Protein AF-A0A553UWV3-F1 (afdb_monomer_lite)

Sequence (79 aa):
MTESSPPETQLQILLDCPPYWIAHAMQEQGSRFFQHLGAALAAADLANRRLIYQTWPAECWDFYLRGLTLQRAEEGEEA

Secondary structure (DSSP, 8-state):
---PPPHHHHHHHHHHS-HHHHHHHHHHTS-HHHHHHHHHHHH--HHHHHHHHHHSHHHHHHHHHHHHHHHHHHHT---

Foldseek 3Di:
DDPDDDLVVLLVVQLPDDLLLLLVLQCPPPDPVSVVVSVCCNVDDSVVVSVSCVVCVPSSSVSVVNSVVVVCVVVVVDD

pLDDT: mean 90.55, std 13.55, range [35.53, 98.25]

Radius of gyration: 12.56 Å; chains: 1; bounding box: 32×32×29 Å

Structure (mmCIF, N/CA/C/O backbone):
data_AF-A0A553UWV3-F1
#
_entry.id   AF-A0A553UWV3-F1
#
loop_
_atom_site.group_PDB
_atom_site.id
_atom_site.type_symbol
_atom_site.label_atom_id
_atom_site.label_alt_id
_atom_site.label_comp_id
_atom_site.label_asym_id
_atom_site.label_entity_id
_atom_site.label_seq_id
_atom_site.pdbx_PDB_ins_code
_atom_site.Cartn_x
_atom_site.Cartn_y
_atom_site.Cartn_z
_atom_site.occupancy
_atom_site.B_iso_or_equiv
_atom_site.auth_seq_id
_atom_site.auth_comp_id
_atom_site.aut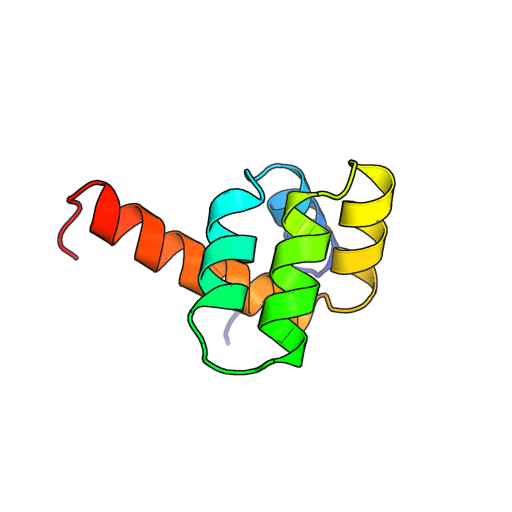h_asym_id
_atom_site.auth_atom_id
_atom_site.pdbx_PDB_model_num
ATOM 1 N N . MET A 1 1 ? 0.231 -19.904 19.606 1.00 35.53 1 MET A N 1
ATOM 2 C CA . MET A 1 1 ? 1.438 -19.837 18.760 1.00 35.53 1 MET A CA 1
ATOM 3 C C . MET A 1 1 ? 0.966 -19.405 17.387 1.00 35.53 1 MET A C 1
ATOM 5 O O . MET A 1 1 ? 0.459 -20.232 16.650 1.00 35.53 1 MET A O 1
ATOM 9 N N . THR A 1 2 ? 0.949 -18.103 17.116 1.00 44.44 2 THR A N 1
ATOM 10 C CA . THR A 1 2 ? 0.556 -17.568 15.806 1.00 44.44 2 THR A CA 1
ATOM 11 C C . THR A 1 2 ? 1.774 -17.636 14.899 1.00 44.44 2 THR A C 1
ATOM 13 O O . THR A 1 2 ? 2.744 -16.917 15.129 1.00 44.44 2 THR A O 1
ATOM 16 N N . GLU A 1 3 ? 1.754 -18.542 13.925 1.00 48.09 3 GLU A N 1
ATOM 17 C CA . GLU A 1 3 ? 2.757 -18.607 12.865 1.00 48.09 3 GLU A CA 1
ATOM 18 C C . GLU A 1 3 ? 2.616 -17.358 11.987 1.00 48.09 3 GLU A C 1
ATOM 20 O O . GLU A 1 3 ? 1.840 -17.319 11.034 1.00 48.09 3 GLU A O 1
ATOM 25 N N . SE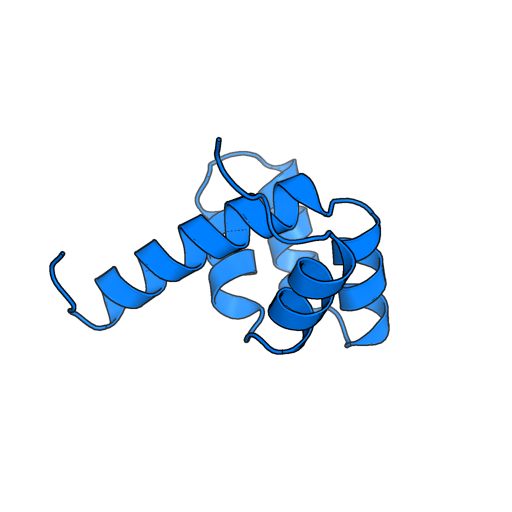R A 1 4 ? 3.337 -16.293 12.339 1.00 59.03 4 SER A N 1
ATOM 26 C CA . SER A 1 4 ? 3.582 -15.192 11.414 1.00 59.03 4 SER A CA 1
ATOM 27 C C . SER A 1 4 ? 4.322 -15.772 10.209 1.00 59.03 4 SER A C 1
ATOM 29 O O . SER A 1 4 ? 5.415 -16.314 10.368 1.00 59.03 4 SER A O 1
ATOM 31 N N . SER A 1 5 ? 3.721 -15.708 9.017 1.00 62.91 5 SER A N 1
ATOM 32 C CA . SER A 1 5 ? 4.397 -16.116 7.778 1.00 62.91 5 SER A CA 1
ATOM 33 C C . SER A 1 5 ? 5.753 -15.411 7.652 1.00 62.91 5 SER A C 1
ATOM 35 O O . SER A 1 5 ? 5.867 -14.250 8.061 1.00 62.91 5 SER A O 1
ATOM 37 N N . PRO A 1 6 ? 6.786 -16.076 7.105 1.00 74.88 6 PRO A N 1
ATOM 38 C CA . PRO A 1 6 ? 8.112 -15.484 7.033 1.00 74.88 6 PRO A CA 1
ATOM 39 C C . PRO A 1 6 ? 8.090 -14.211 6.162 1.00 74.88 6 PRO A C 1
ATOM 41 O O . PRO A 1 6 ? 7.340 -14.157 5.181 1.00 74.88 6 PRO A O 1
ATOM 44 N N . PRO A 1 7 ? 8.910 -13.189 6.477 1.00 76.00 7 PRO A N 1
ATOM 45 C CA . PRO A 1 7 ? 8.879 -11.886 5.800 1.00 76.00 7 PRO A CA 1
ATOM 46 C C . PRO A 1 7 ? 9.007 -11.950 4.270 1.00 76.00 7 PRO A C 1
ATOM 48 O O . PRO A 1 7 ? 8.391 -11.161 3.559 1.00 76.00 7 PRO A O 1
ATOM 51 N N . GLU A 1 8 ? 9.764 -12.917 3.745 1.00 77.69 8 GLU A N 1
ATOM 52 C CA . GLU A 1 8 ? 9.912 -13.135 2.298 1.00 77.69 8 GLU A CA 1
ATOM 53 C C . GLU A 1 8 ? 8.594 -13.556 1.632 1.00 77.69 8 GLU A C 1
ATOM 55 O O . GLU A 1 8 ? 8.281 -13.101 0.533 1.00 77.69 8 GLU A O 1
ATOM 60 N N . THR A 1 9 ? 7.778 -14.366 2.315 1.00 88.94 9 THR A N 1
ATOM 61 C CA . THR A 1 9 ? 6.444 -14.756 1.834 1.00 88.94 9 THR A CA 1
ATOM 62 C C . THR A 1 9 ? 5.489 -13.566 1.831 1.00 88.94 9 THR A C 1
ATOM 64 O O . THR A 1 9 ? 4.745 -13.384 0.871 1.00 88.94 9 THR A O 1
ATOM 67 N N . GLN A 1 10 ? 5.541 -12.713 2.858 1.00 92.94 10 GLN A N 1
ATOM 68 C CA . GLN A 1 10 ? 4.712 -11.505 2.918 1.00 92.94 10 GLN A CA 1
ATOM 69 C C . GLN A 1 10 ? 5.055 -10.520 1.799 1.00 92.94 10 GLN A C 1
ATOM 71 O O . GLN A 1 10 ? 4.154 -10.008 1.140 1.00 92.94 10 GLN A O 1
ATOM 76 N N . LEU A 1 11 ? 6.346 -10.287 1.541 1.00 93.81 11 LEU A N 1
ATOM 77 C CA . LEU A 1 11 ? 6.778 -9.413 0.451 1.00 93.81 11 LEU A CA 1
ATOM 78 C C . LEU A 1 11 ? 6.283 -9.919 -0.908 1.00 93.81 11 LEU A C 1
ATOM 80 O O . LEU A 1 11 ? 5.819 -9.118 -1.716 1.00 93.81 11 LEU A O 1
ATOM 84 N N . GLN A 1 12 ? 6.370 -11.227 -1.157 1.00 94.69 12 GLN A N 1
ATOM 85 C CA . GLN A 1 12 ? 5.893 -11.801 -2.412 1.00 94.69 12 GLN A CA 1
ATOM 86 C C . GLN A 1 12 ? 4.380 -11.601 -2.575 1.00 94.69 12 GLN A C 1
ATOM 88 O O . GLN A 1 12 ? 3.947 -11.113 -3.613 1.00 94.69 12 GLN A O 1
ATOM 93 N N . ILE A 1 13 ? 3.595 -11.850 -1.519 1.00 96.06 13 ILE A N 1
ATOM 94 C CA . ILE A 1 13 ? 2.146 -11.583 -1.513 1.00 96.06 13 ILE A CA 1
ATOM 95 C C . ILE A 1 13 ? 1.856 -10.109 -1.832 1.00 96.06 13 ILE A C 1
ATOM 97 O O . ILE A 1 13 ? 1.044 -9.817 -2.704 1.00 96.06 13 ILE A O 1
ATOM 101 N N . LEU A 1 14 ? 2.548 -9.172 -1.177 1.00 95.81 14 LEU A N 1
ATOM 102 C CA . LEU A 1 14 ? 2.359 -7.736 -1.416 1.00 95.81 14 LEU A CA 1
ATOM 103 C C . LEU A 1 14 ? 2.693 -7.326 -2.859 1.00 95.81 14 LEU A C 1
ATOM 105 O O . LEU A 1 14 ? 2.055 -6.425 -3.397 1.00 95.81 14 LEU A O 1
ATOM 109 N N . LEU A 1 15 ? 3.688 -7.964 -3.484 1.00 95.81 15 LEU A N 1
ATOM 110 C CA . LEU A 1 15 ? 4.070 -7.694 -4.873 1.00 95.81 15 LEU A CA 1
ATOM 111 C C . LEU A 1 15 ? 3.092 -8.292 -5.892 1.00 95.81 15 LEU A C 1
ATOM 113 O O . LEU A 1 15 ? 2.934 -7.715 -6.969 1.00 95.81 15 LEU A O 1
ATOM 117 N N . ASP A 1 16 ? 2.455 -9.414 -5.558 1.00 94.81 16 ASP A N 1
ATOM 118 C CA . ASP A 1 16 ? 1.510 -10.107 -6.439 1.00 94.81 16 ASP A CA 1
ATOM 119 C C . ASP A 1 16 ? 0.087 -9.531 -6.349 1.00 94.81 16 ASP A C 1
ATOM 121 O O . ASP A 1 16 ? -0.706 -9.667 -7.284 1.00 94.81 16 ASP A O 1
ATOM 125 N N . CYS A 1 17 ? -0.250 -8.854 -5.249 1.00 91.94 17 CYS A N 1
ATOM 126 C CA . CYS A 1 17 ? -1.553 -8.225 -5.066 1.00 91.94 17 CYS A CA 1
ATOM 127 C C . CYS A 1 17 ? -1.649 -6.836 -5.733 1.00 91.94 17 CYS A C 1
ATOM 129 O O . CYS A 1 17 ? -0.683 -6.067 -5.755 1.00 91.94 17 CYS A O 1
ATOM 131 N N . PRO A 1 18 ? -2.842 -6.439 -6.221 1.00 91.75 18 PRO A N 1
ATOM 132 C CA . PRO A 1 18 ? -3.084 -5.066 -6.646 1.00 91.75 18 PRO A CA 1
ATOM 133 C C . PRO A 1 18 ? -2.832 -4.077 -5.492 1.00 91.75 18 PRO A C 1
ATOM 135 O O . PRO A 1 18 ? -3.399 -4.239 -4.410 1.00 91.75 18 PRO A O 1
ATOM 138 N N . PRO A 1 19 ? -2.054 -2.997 -5.698 1.00 95.12 19 PRO A N 1
ATOM 139 C CA . PRO A 1 19 ? -1.714 -2.060 -4.624 1.00 95.12 19 PRO A CA 1
ATOM 140 C C . PRO A 1 19 ? -2.888 -1.164 -4.211 1.00 95.12 19 PRO A C 1
ATOM 142 O O . PRO A 1 19 ? -2.785 -0.464 -3.207 1.00 95.12 19 PRO A O 1
ATOM 145 N N . TYR A 1 20 ? -3.978 -1.151 -4.989 1.00 96.81 20 TYR A N 1
ATOM 146 C CA . TYR A 1 20 ? -5.117 -0.251 -4.813 1.00 96.81 20 TYR A CA 1
ATOM 147 C C . TYR A 1 20 ? -5.682 -0.314 -3.394 1.00 96.81 20 TYR A C 1
ATOM 149 O O . TYR A 1 20 ? -5.739 0.709 -2.720 1.00 96.81 20 TYR A O 1
ATOM 157 N N . TRP A 1 21 ? -6.015 -1.510 -2.908 1.00 97.06 21 TRP A N 1
ATOM 158 C CA . TRP A 1 21 ? -6.648 -1.676 -1.600 1.00 97.06 21 TRP A CA 1
ATOM 159 C C . TRP A 1 21 ? -5.728 -1.324 -0.434 1.00 97.06 21 TRP A C 1
ATOM 161 O O . TRP A 1 21 ? -6.176 -0.732 0.547 1.00 97.06 21 TRP A O 1
ATOM 171 N N . ILE A 1 22 ? -4.429 -1.603 -0.571 1.00 97.62 22 ILE A N 1
ATOM 172 C CA . ILE A 1 22 ? -3.409 -1.186 0.400 1.00 97.62 22 ILE A CA 1
ATOM 173 C C . ILE A 1 22 ? -3.337 0.346 0.437 1.00 97.62 22 ILE A C 1
ATOM 175 O O . ILE A 1 22 ? -3.432 0.957 1.501 1.00 97.62 22 ILE A O 1
ATOM 179 N N . ALA A 1 23 ? -3.200 0.976 -0.732 1.00 97.88 23 ALA A N 1
ATOM 180 C CA . ALA A 1 23 ? -3.105 2.425 -0.858 1.00 97.88 23 ALA A CA 1
ATOM 181 C C . ALA A 1 23 ? -4.381 3.135 -0.387 1.00 97.88 23 ALA A C 1
ATOM 183 O O . ALA A 1 23 ? -4.295 4.201 0.222 1.00 97.88 23 ALA A O 1
ATOM 184 N N . HIS A 1 24 ? -5.551 2.555 -0.646 1.00 97.56 24 HIS A N 1
ATOM 185 C CA . HIS A 1 24 ? -6.839 3.060 -0.184 1.00 97.56 24 HIS A CA 1
ATOM 186 C C . HIS A 1 24 ? -6.927 2.996 1.347 1.00 97.56 24 HIS A C 1
ATOM 188 O O . HIS A 1 24 ? -7.148 4.016 1.996 1.00 97.56 24 HIS A O 1
ATOM 194 N N . ALA A 1 25 ? -6.611 1.843 1.948 1.00 97.38 25 ALA A N 1
ATOM 195 C CA . ALA A 1 25 ? -6.588 1.689 3.404 1.00 97.38 25 ALA A CA 1
ATOM 196 C C . ALA A 1 25 ? -5.611 2.661 4.098 1.00 97.38 25 ALA A C 1
ATOM 198 O O . ALA A 1 25 ? -5.896 3.162 5.188 1.00 97.38 25 ALA A O 1
ATOM 199 N N . MET A 1 26 ? -4.466 2.955 3.471 1.00 97.69 26 MET A N 1
ATOM 200 C CA . MET A 1 26 ? -3.507 3.946 3.971 1.00 97.69 26 MET A CA 1
ATOM 201 C C . MET A 1 26 ? -4.060 5.379 3.955 1.00 97.69 26 MET A C 1
ATOM 203 O O . MET A 1 26 ? -3.731 6.167 4.845 1.00 97.69 26 MET A O 1
ATOM 207 N N . GLN A 1 27 ? -4.890 5.721 2.967 1.00 96.88 27 GLN A N 1
ATOM 208 C CA . GLN A 1 27 ? -5.433 7.071 2.794 1.00 96.88 27 GLN A CA 1
ATOM 209 C C . GLN A 1 27 ? -6.614 7.365 3.734 1.00 96.88 27 GLN A C 1
ATOM 211 O O . GLN A 1 27 ? -6.708 8.475 4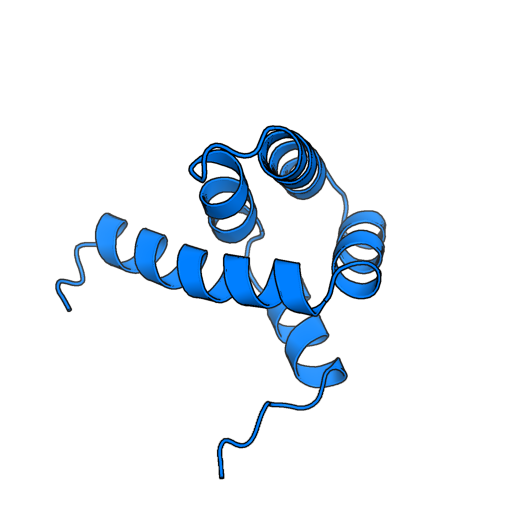.267 1.00 96.88 27 GLN A O 1
ATOM 216 N N . GLU A 1 28 ? -7.436 6.361 4.038 1.00 93.94 28 GLU A N 1
ATOM 217 C CA . GLU A 1 28 ? -8.644 6.523 4.865 1.00 93.94 28 GLU A CA 1
ATOM 218 C C . GLU A 1 28 ? -8.365 6.687 6.374 1.00 93.94 28 GLU A C 1
ATOM 220 O O . GLU A 1 28 ? -9.175 7.238 7.115 1.00 93.94 28 GLU A O 1
ATOM 225 N N . GLN A 1 29 ? -7.202 6.257 6.872 1.00 87.62 29 GLN A N 1
ATOM 226 C CA . GLN A 1 29 ? -6.936 6.141 8.320 1.00 87.62 29 GLN A CA 1
ATOM 227 C C . GLN A 1 29 ? -6.580 7.458 9.054 1.00 87.62 29 GLN A C 1
ATOM 229 O O . GLN A 1 29 ? -6.260 7.450 10.240 1.00 87.62 29 GLN A O 1
ATOM 234 N N . GLY A 1 30 ? -6.630 8.609 8.379 1.00 90.81 30 GLY A N 1
ATOM 235 C CA . GLY A 1 30 ? -6.482 9.940 8.995 1.00 90.81 30 GLY A CA 1
ATOM 236 C C . GLY A 1 30 ? -5.045 10.421 9.265 1.00 90.81 30 GLY A C 1
ATOM 237 O O . GLY A 1 30 ? -4.834 11.612 9.500 1.00 90.81 30 GLY A O 1
ATOM 238 N N . SER A 1 31 ? -4.032 9.552 9.189 1.00 96.44 31 SER A N 1
ATOM 239 C CA . SER A 1 31 ? -2.625 9.973 9.266 1.00 96.44 31 SER A CA 1
ATOM 240 C C . SER A 1 31 ? -2.131 10.573 7.948 1.00 96.44 31 SER A C 1
ATOM 242 O O . SER A 1 31 ? -2.084 9.890 6.925 1.00 96.44 31 SER A O 1
ATOM 244 N N . ARG A 1 32 ? -1.650 11.825 7.984 1.00 97.44 32 ARG A N 1
ATOM 245 C CA . ARG A 1 32 ? -1.073 12.504 6.804 1.00 97.44 32 ARG A CA 1
ATOM 246 C C . ARG A 1 32 ? 0.115 11.757 6.201 1.00 97.44 32 ARG A C 1
ATOM 248 O O . ARG A 1 32 ? 0.280 11.752 4.987 1.00 97.44 32 ARG A O 1
ATOM 255 N N . PHE A 1 33 ? 0.945 11.132 7.038 1.00 97.38 33 PHE A N 1
ATOM 256 C CA . PHE A 1 33 ? 2.088 10.355 6.558 1.00 97.38 33 PHE A CA 1
ATOM 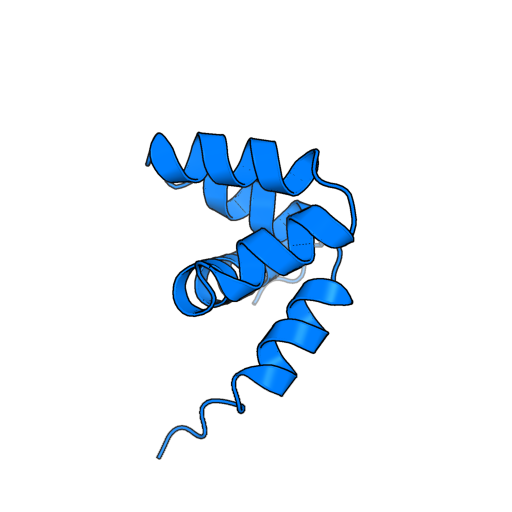257 C C . PHE A 1 33 ? 1.621 9.199 5.672 1.00 97.38 33 PHE A C 1
ATOM 259 O O . PHE A 1 33 ? 2.071 9.068 4.537 1.00 97.38 33 PHE A O 1
ATOM 266 N N . PHE A 1 34 ? 0.673 8.402 6.165 1.00 97.44 34 PHE A N 1
ATOM 267 C CA . PHE A 1 34 ? 0.178 7.246 5.429 1.00 97.44 34 PHE A CA 1
ATOM 268 C C . PHE A 1 34 ? -0.704 7.638 4.246 1.00 97.44 34 PHE A C 1
ATOM 270 O O . PHE A 1 34 ? -0.647 6.968 3.225 1.00 97.44 34 PHE A O 1
ATOM 277 N N . GLN A 1 35 ? -1.409 8.768 4.305 1.00 97.75 35 GLN A N 1
ATOM 278 C CA . GLN A 1 35 ? -2.070 9.335 3.126 1.00 97.75 35 GLN A CA 1
ATOM 279 C C . GLN A 1 35 ? -1.082 9.578 1.981 1.00 97.75 35 GLN A C 1
ATOM 281 O O . GLN A 1 35 ? -1.300 9.116 0.861 1.00 97.75 35 GLN A O 1
ATOM 286 N N . HIS A 1 36 ? 0.040 10.245 2.261 1.00 98.25 36 HIS A N 1
ATOM 287 C CA . HIS A 1 36 ? 1.064 10.488 1.246 1.00 98.25 36 HIS A CA 1
ATOM 288 C C . HIS A 1 36 ? 1.801 9.212 0.829 1.00 98.25 36 HIS A C 1
ATOM 290 O O . HIS A 1 36 ? 2.092 9.051 -0.356 1.00 98.25 36 HIS A O 1
ATOM 296 N N . LEU A 1 37 ? 2.064 8.286 1.756 1.00 97.81 37 LEU A N 1
ATOM 297 C CA . LEU A 1 37 ? 2.665 6.992 1.426 1.00 97.81 37 LEU A CA 1
ATOM 298 C C . LEU A 1 37 ? 1.745 6.152 0.530 1.00 97.81 37 LEU A C 1
ATOM 300 O O . LEU A 1 37 ? 2.217 5.572 -0.441 1.00 97.81 37 LEU A O 1
ATOM 304 N N . GLY A 1 38 ? 0.439 6.132 0.804 1.00 97.75 38 GLY A N 1
ATOM 305 C CA . GLY A 1 38 ? -0.560 5.454 -0.021 1.00 97.75 38 GLY A CA 1
ATOM 306 C C . GLY A 1 38 ? -0.640 6.050 -1.425 1.00 97.75 38 GLY A C 1
ATOM 307 O O . GLY A 1 38 ? -0.611 5.311 -2.408 1.00 97.75 38 GLY A O 1
ATOM 308 N N . ALA A 1 39 ? -0.634 7.382 -1.537 1.00 97.81 39 ALA A N 1
ATOM 309 C CA . ALA A 1 39 ? -0.568 8.062 -2.831 1.00 97.81 39 ALA A CA 1
ATOM 310 C C . ALA A 1 39 ? 0.722 7.717 -3.602 1.00 97.81 39 ALA A C 1
ATOM 312 O O . ALA A 1 39 ? 0.673 7.434 -4.801 1.00 97.81 39 ALA A O 1
ATOM 313 N N . ALA A 1 40 ? 1.870 7.681 -2.916 1.00 98.00 40 ALA A N 1
ATOM 314 C CA . ALA A 1 40 ? 3.138 7.268 -3.514 1.00 98.00 40 ALA A CA 1
ATOM 315 C C . ALA A 1 40 ? 3.106 5.797 -3.963 1.00 98.00 40 ALA A C 1
ATOM 317 O O . ALA A 1 40 ? 3.546 5.490 -5.068 1.00 98.00 40 ALA A O 1
ATOM 318 N N . LEU A 1 41 ? 2.541 4.898 -3.151 1.00 97.94 41 LEU A N 1
ATOM 319 C CA . LEU A 1 41 ? 2.414 3.475 -3.465 1.00 97.94 41 LEU A CA 1
ATOM 320 C C . LEU A 1 41 ? 1.537 3.238 -4.701 1.00 97.94 41 LEU A C 1
ATOM 322 O O . LEU A 1 41 ? 1.894 2.433 -5.561 1.00 97.94 41 LEU A O 1
ATOM 326 N N . ALA A 1 42 ? 0.417 3.957 -4.809 1.00 97.06 42 ALA A N 1
ATOM 327 C CA . ALA A 1 42 ? -0.479 3.870 -5.959 1.00 97.06 42 ALA A CA 1
ATOM 328 C C . ALA A 1 42 ? 0.201 4.327 -7.264 1.00 97.06 42 ALA A C 1
ATOM 330 O O . ALA A 1 42 ? -0.012 3.720 -8.314 1.00 97.06 42 ALA A O 1
ATOM 331 N N . ALA A 1 43 ? 1.043 5.363 -7.192 1.00 97.44 43 ALA A N 1
ATOM 332 C CA . ALA A 1 43 ? 1.773 5.908 -8.338 1.00 97.44 43 ALA A CA 1
ATOM 333 C C . ALA A 1 43 ? 3.089 5.170 -8.658 1.00 97.44 43 ALA A C 1
ATOM 335 O O . ALA A 1 43 ? 3.661 5.372 -9.729 1.00 97.44 43 ALA A O 1
ATOM 336 N N . ALA A 1 44 ? 3.589 4.337 -7.743 1.00 97.38 44 ALA A N 1
ATOM 337 C CA . ALA A 1 44 ? 4.873 3.663 -7.880 1.00 97.38 44 ALA A CA 1
ATOM 338 C C . ALA A 1 44 ? 4.857 2.563 -8.955 1.00 97.38 44 ALA A C 1
ATOM 340 O O . ALA A 1 44 ? 3.895 1.796 -9.085 1.00 97.38 44 ALA A O 1
ATOM 341 N N . ASP A 1 45 ? 5.978 2.439 -9.668 1.00 96.94 45 ASP A N 1
ATOM 342 C CA . ASP A 1 45 ? 6.312 1.260 -10.470 1.00 96.94 45 ASP A CA 1
ATOM 343 C C . ASP A 1 45 ? 6.707 0.060 -9.583 1.00 96.94 45 ASP A C 1
ATOM 345 O O . ASP A 1 45 ? 6.788 0.154 -8.357 1.00 96.94 45 ASP A O 1
ATOM 349 N N . LEU A 1 46 ? 6.967 -1.096 -10.201 1.00 95.75 46 LEU A N 1
ATOM 350 C CA . LEU A 1 46 ? 7.296 -2.324 -9.472 1.00 95.75 46 LEU A CA 1
ATOM 351 C C . LEU A 1 46 ? 8.563 -2.197 -8.608 1.00 95.75 46 LEU A C 1
ATOM 353 O O . LEU A 1 46 ? 8.605 -2.732 -7.498 1.00 95.75 46 LEU A O 1
ATOM 357 N N . ALA A 1 47 ? 9.592 -1.500 -9.098 1.00 96.81 47 ALA A N 1
ATOM 358 C CA . ALA A 1 47 ? 10.849 -1.342 -8.371 1.00 96.81 47 ALA A CA 1
ATOM 359 C C . ALA A 1 47 ? 10.645 -0.491 -7.109 1.00 96.81 47 ALA A C 1
ATOM 361 O O . ALA A 1 47 ? 11.073 -0.876 -6.020 1.00 96.81 47 ALA A O 1
ATOM 362 N N . ASN A 1 48 ? 9.917 0.617 -7.236 1.00 97.62 48 ASN A N 1
ATOM 363 C CA . ASN A 1 48 ? 9.604 1.507 -6.126 1.00 97.62 48 ASN A CA 1
ATOM 364 C C . ASN A 1 48 ? 8.616 0.876 -5.134 1.00 97.62 48 ASN A C 1
ATOM 366 O O . ASN A 1 48 ? 8.792 1.036 -3.928 1.00 97.62 48 ASN A O 1
ATOM 370 N N . ARG A 1 49 ? 7.638 0.082 -5.596 1.00 97.81 49 ARG A N 1
ATOM 371 C CA . ARG A 1 49 ? 6.769 -0.706 -4.698 1.00 97.81 49 ARG A CA 1
ATOM 372 C C . ARG A 1 49 ? 7.573 -1.681 -3.854 1.00 97.81 49 ARG A C 1
ATOM 374 O O . ARG A 1 49 ? 7.389 -1.731 -2.641 1.00 97.81 49 ARG A O 1
ATOM 381 N N . ARG A 1 50 ? 8.507 -2.410 -4.475 1.00 97.38 50 ARG A N 1
ATOM 382 C CA . ARG A 1 50 ? 9.408 -3.312 -3.748 1.00 97.38 50 ARG A CA 1
ATOM 383 C C . ARG A 1 50 ? 10.195 -2.563 -2.673 1.00 97.38 50 ARG A C 1
ATOM 385 O O . ARG A 1 50 ? 10.260 -3.050 -1.550 1.00 97.38 50 ARG A O 1
ATOM 392 N N . LEU A 1 51 ? 10.744 -1.390 -2.995 1.00 97.81 51 LEU A N 1
ATOM 393 C CA . LEU A 1 51 ? 11.457 -0.561 -2.017 1.00 97.81 51 LEU A CA 1
ATOM 394 C C . LEU A 1 51 ? 10.551 -0.136 -0.854 1.00 97.81 51 LEU A C 1
ATOM 396 O O . LEU A 1 51 ? 10.952 -0.264 0.301 1.00 97.81 51 LEU A O 1
ATOM 400 N N . ILE A 1 52 ? 9.326 0.314 -1.137 1.00 97.50 52 ILE A N 1
ATOM 401 C CA . ILE A 1 52 ? 8.346 0.690 -0.106 1.00 97.50 52 ILE A CA 1
ATOM 402 C C . ILE A 1 52 ? 8.049 -0.499 0.820 1.00 97.50 52 ILE A C 1
ATOM 404 O O . ILE A 1 52 ? 8.183 -0.371 2.037 1.00 97.50 52 ILE A O 1
ATOM 408 N N . TYR A 1 53 ? 7.723 -1.667 0.262 1.00 97.00 53 TYR A N 1
ATOM 409 C CA . TYR A 1 53 ? 7.404 -2.862 1.051 1.00 97.00 53 TYR A CA 1
ATOM 410 C C . TYR A 1 53 ? 8.590 -3.372 1.873 1.00 97.00 53 TYR A C 1
ATOM 412 O O . TYR A 1 53 ? 8.402 -3.831 2.994 1.00 97.00 53 TYR A O 1
ATOM 420 N N . GLN A 1 54 ? 9.814 -3.270 1.355 1.00 96.06 54 GLN A N 1
ATOM 421 C CA . GLN A 1 54 ? 11.018 -3.651 2.100 1.00 96.06 54 GLN A CA 1
ATOM 422 C C . GLN A 1 54 ? 11.375 -2.655 3.209 1.00 96.06 54 GLN A C 1
ATOM 424 O O . GLN A 1 54 ? 11.962 -3.053 4.212 1.00 96.06 54 GLN A O 1
ATOM 429 N N . THR A 1 55 ? 11.032 -1.377 3.035 1.00 97.12 55 THR A N 1
ATOM 430 C CA . THR A 1 55 ? 11.331 -0.328 4.021 1.00 97.12 55 THR A CA 1
ATOM 431 C C . THR A 1 55 ? 10.348 -0.360 5.193 1.00 97.12 55 THR A C 1
ATOM 433 O O . THR A 1 55 ? 10.768 -0.190 6.336 1.00 97.12 55 THR A O 1
ATOM 436 N N . TRP A 1 56 ? 9.061 -0.619 4.927 1.00 95.06 56 TRP A N 1
ATOM 437 C CA . TRP A 1 56 ? 7.993 -0.671 5.940 1.00 95.06 56 TRP A CA 1
ATOM 438 C C . TRP A 1 56 ? 7.180 -1.974 5.856 1.00 95.06 56 TRP A C 1
ATOM 440 O O . TRP A 1 56 ? 5.985 -1.940 5.541 1.00 95.06 56 TRP A O 1
ATOM 450 N N . PRO A 1 57 ? 7.804 -3.145 6.084 1.00 94.62 57 PRO A N 1
ATOM 451 C CA . PRO A 1 57 ? 7.153 -4.433 5.849 1.00 94.62 57 PRO A CA 1
ATOM 452 C C . PRO A 1 57 ? 5.970 -4.674 6.790 1.00 94.62 57 PRO A C 1
ATOM 454 O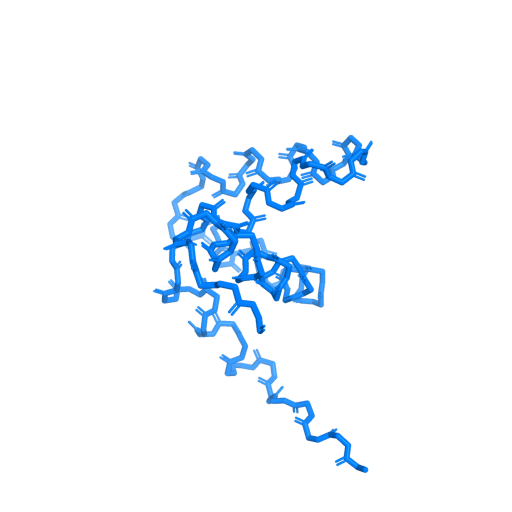 O . PRO A 1 57 ? 4.922 -5.138 6.348 1.00 94.62 57 PRO A O 1
ATOM 457 N N . ALA A 1 58 ? 6.108 -4.322 8.072 1.00 94.94 58 ALA A N 1
ATOM 458 C CA . ALA A 1 58 ? 5.064 -4.538 9.070 1.00 94.94 58 ALA A CA 1
ATOM 459 C C . ALA A 1 58 ? 3.842 -3.645 8.812 1.00 94.94 58 ALA A C 1
ATOM 461 O O . ALA A 1 58 ? 2.707 -4.121 8.825 1.00 94.94 58 ALA A O 1
ATOM 462 N N . GLU A 1 59 ? 4.071 -2.364 8.527 1.00 95.75 59 GLU A N 1
ATOM 463 C CA . GLU A 1 59 ? 3.014 -1.398 8.249 1.00 95.75 59 GLU A CA 1
ATOM 464 C C . GLU A 1 59 ? 2.294 -1.735 6.942 1.00 95.75 59 GLU A C 1
ATOM 466 O O . GLU A 1 59 ? 1.065 -1.745 6.901 1.00 95.75 59 GLU A O 1
ATOM 471 N N . CYS A 1 60 ? 3.034 -2.055 5.874 1.00 96.69 60 CYS A N 1
ATOM 472 C CA . CYS A 1 60 ? 2.424 -2.436 4.599 1.00 96.69 60 CYS A CA 1
ATOM 473 C C . CYS A 1 60 ? 1.602 -3.723 4.725 1.00 96.69 60 CYS A C 1
ATOM 475 O O . CYS A 1 60 ? 0.535 -3.816 4.119 1.00 96.69 60 CYS A O 1
ATOM 477 N N . TRP A 1 61 ? 2.054 -4.687 5.535 1.00 96.94 61 TRP A N 1
ATOM 478 C CA . TRP A 1 61 ? 1.292 -5.903 5.810 1.00 96.94 61 TRP A CA 1
ATOM 479 C C . TRP A 1 61 ? -0.012 -5.620 6.567 1.00 96.94 61 TRP A C 1
ATOM 481 O O . TRP A 1 61 ? -1.064 -6.137 6.196 1.00 96.94 61 TRP A O 1
ATOM 491 N N . ASP A 1 62 ? 0.023 -4.759 7.584 1.00 96.62 62 ASP A N 1
ATOM 492 C CA . ASP A 1 62 ? -1.185 -4.354 8.312 1.00 96.62 62 ASP A CA 1
ATOM 493 C C . ASP A 1 62 ? -2.198 -3.656 7.386 1.00 96.62 62 ASP A C 1
ATOM 495 O O . ASP A 1 62 ? -3.382 -4.004 7.371 1.00 96.62 62 ASP A O 1
ATOM 499 N N . PHE A 1 63 ? -1.739 -2.738 6.528 1.00 97.69 63 PHE A N 1
ATOM 500 C CA . PHE A 1 63 ? -2.614 -2.086 5.547 1.00 97.69 63 PHE A CA 1
ATOM 501 C C . PHE A 1 63 ? -3.118 -3.027 4.455 1.00 97.69 63 PHE A C 1
ATOM 503 O O . PHE A 1 63 ? -4.231 -2.831 3.973 1.00 97.69 63 PHE A O 1
ATOM 510 N N . TYR A 1 64 ? -2.360 -4.061 4.095 1.00 97.56 64 TYR A N 1
ATOM 511 C CA . TYR A 1 64 ? -2.849 -5.128 3.227 1.00 97.56 64 TYR A CA 1
ATOM 512 C C . TYR A 1 64 ? -4.028 -5.869 3.850 1.00 97.56 64 TYR A C 1
ATOM 514 O O . TYR A 1 64 ? -5.074 -5.978 3.213 1.00 97.56 64 TYR A O 1
ATOM 522 N N . LEU A 1 65 ? -3.915 -6.288 5.111 1.00 96.12 65 LEU A N 1
ATOM 523 C CA . LEU A 1 65 ? -5.014 -6.964 5.806 1.00 96.12 65 LEU A CA 1
ATOM 524 C C . LEU A 1 65 ? -6.258 -6.071 5.917 1.00 96.12 65 LEU A C 1
ATOM 526 O O . LEU A 1 65 ? -7.370 -6.532 5.670 1.00 96.12 65 LEU A O 1
ATOM 530 N N . ARG A 1 66 ? -6.082 -4.780 6.228 1.00 96.00 66 ARG A N 1
ATOM 531 C CA . ARG A 1 66 ? -7.189 -3.806 6.236 1.00 96.00 66 ARG A CA 1
ATOM 532 C C . ARG A 1 66 ? -7.795 -3.621 4.845 1.00 96.00 66 ARG A C 1
ATOM 534 O O . ARG A 1 66 ? -9.013 -3.552 4.720 1.00 96.00 66 ARG A O 1
ATOM 541 N N . GLY A 1 67 ? -6.954 -3.568 3.813 1.00 96.06 67 GLY A N 1
ATOM 542 C CA . GLY A 1 67 ? -7.367 -3.466 2.417 1.00 96.06 67 GLY A CA 1
ATOM 543 C C . GLY A 1 67 ? -8.236 -4.642 1.976 1.00 96.06 67 GLY A C 1
ATOM 544 O O . GLY A 1 67 ? -9.254 -4.418 1.334 1.00 96.06 67 GLY A O 1
ATOM 545 N N . LEU A 1 68 ? -7.905 -5.870 2.393 1.00 95.31 68 LEU A N 1
ATOM 546 C CA . LEU A 1 68 ? -8.747 -7.045 2.134 1.00 95.31 68 LEU A CA 1
ATOM 547 C C . LEU A 1 68 ? -10.142 -6.908 2.758 1.00 95.31 68 LEU A C 1
ATOM 549 O O . LEU A 1 68 ? -11.133 -7.287 2.140 1.00 95.31 68 LEU A O 1
ATOM 553 N N . THR A 1 69 ? -10.237 -6.357 3.970 1.00 94.44 69 THR A N 1
ATOM 554 C CA . THR A 1 69 ? -11.534 -6.104 4.614 1.00 94.44 69 THR A CA 1
ATOM 555 C C . THR A 1 69 ? -12.350 -5.065 3.845 1.00 94.44 69 THR A C 1
ATOM 557 O O . THR A 1 69 ? -13.552 -5.247 3.676 1.00 94.44 69 THR A O 1
ATOM 560 N N . LEU A 1 70 ? -11.710 -3.997 3.353 1.00 93.62 70 LEU A N 1
ATOM 561 C CA . LEU A 1 70 ? -12.375 -2.979 2.530 1.00 93.62 70 LEU A CA 1
ATOM 562 C C . LEU A 1 70 ? -12.850 -3.554 1.192 1.00 93.62 70 LEU A C 1
ATOM 564 O O . LEU A 1 70 ? -13.977 -3.285 0.792 1.00 93.62 70 LEU A O 1
ATOM 568 N N . GLN A 1 71 ? -12.020 -4.379 0.550 1.00 94.56 71 GLN A N 1
ATOM 569 C CA . GLN A 1 71 ? -12.365 -5.055 -0.695 1.00 94.56 71 GLN A CA 1
ATOM 570 C C . GLN A 1 71 ? -13.612 -5.924 -0.534 1.00 94.56 71 GLN A C 1
ATOM 572 O O . GLN A 1 71 ? -14.567 -5.764 -1.285 1.00 94.56 71 GLN A O 1
ATOM 577 N N . ARG A 1 72 ? -13.632 -6.794 0.482 1.00 93.56 72 ARG A N 1
ATOM 578 C CA . ARG A 1 72 ? -14.786 -7.664 0.760 1.00 93.56 72 ARG A CA 1
ATOM 579 C C . ARG A 1 72 ? -16.057 -6.866 1.034 1.00 93.56 72 ARG A C 1
ATOM 581 O O . ARG A 1 72 ? -17.123 -7.216 0.537 1.00 93.56 72 ARG A O 1
ATOM 588 N N . ALA A 1 73 ? -15.931 -5.771 1.787 1.00 91.38 73 ALA A N 1
ATOM 589 C CA . ALA A 1 73 ? -17.050 -4.881 2.069 1.00 91.38 73 ALA A CA 1
ATOM 590 C C . ALA A 1 73 ? -17.597 -4.205 0.797 1.00 91.38 73 ALA A C 1
ATOM 592 O O . ALA A 1 73 ? -18.811 -4.053 0.679 1.00 91.38 73 ALA A O 1
ATOM 593 N N . GLU A 1 74 ? -16.737 -3.821 -0.155 1.00 91.62 74 GLU A N 1
ATOM 594 C CA . GLU A 1 74 ? -17.172 -3.259 -1.444 1.00 91.62 74 GLU A CA 1
ATOM 595 C C . GLU A 1 74 ? -17.773 -4.328 -2.372 1.00 91.62 74 GLU A C 1
ATOM 597 O O . GLU A 1 74 ? -18.763 -4.069 -3.055 1.00 91.62 74 GLU A O 1
ATOM 602 N N . GLU A 1 75 ? -1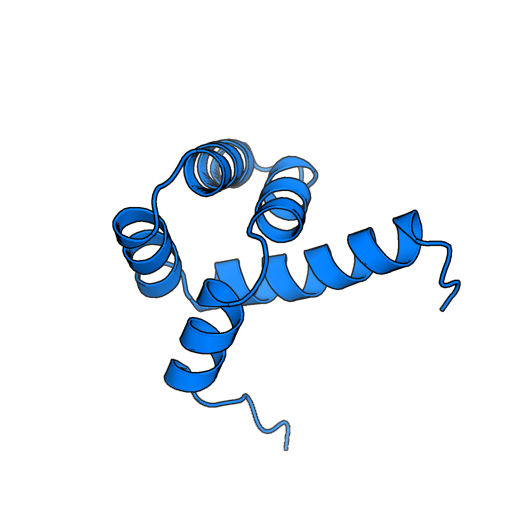7.226 -5.545 -2.362 1.00 89.88 75 GLU A N 1
ATOM 603 C CA . GLU A 1 75 ? -17.706 -6.679 -3.163 1.00 89.88 75 GLU A CA 1
ATOM 604 C C . GLU A 1 75 ? -19.030 -7.276 -2.641 1.00 89.88 75 GLU A C 1
ATOM 606 O O . GLU A 1 75 ? -19.633 -8.123 -3.302 1.00 89.88 75 GLU A O 1
ATOM 611 N N . GLY A 1 76 ? -19.530 -6.802 -1.493 1.00 79.62 76 GLY A N 1
ATOM 612 C CA . GLY A 1 76 ? -20.791 -7.254 -0.902 1.00 79.62 76 GLY A CA 1
ATOM 613 C C . GLY A 1 76 ? -20.699 -8.620 -0.219 1.00 79.62 76 GLY A C 1
ATOM 614 O O . GLY A 1 76 ? -21.730 -9.228 0.070 1.00 79.62 76 GLY A O 1
ATOM 615 N N . GLU A 1 77 ? -19.485 -9.102 0.058 1.00 67.50 77 GLU A N 1
ATOM 616 C CA . GLU A 1 77 ? -19.266 -10.233 0.957 1.00 67.50 77 GLU A CA 1
ATOM 617 C C . GLU A 1 77 ? -19.455 -9.739 2.401 1.00 67.50 77 GLU A C 1
ATOM 619 O O . GLU A 1 77 ? -18.511 -9.317 3.074 1.00 67.50 77 GLU A O 1
ATOM 624 N N . GLU A 1 78 ? -20.708 -9.740 2.871 1.00 56.59 78 GLU A N 1
ATOM 625 C CA . GLU A 1 78 ? -21.011 -9.619 4.300 1.00 56.59 78 GLU A CA 1
ATOM 626 C C . GLU A 1 78 ? -20.300 -10.754 5.063 1.00 56.59 78 GLU A C 1
ATOM 628 O O . GLU A 1 78 ? -20.337 -11.912 4.646 1.00 56.59 78 GLU A O 1
ATOM 633 N N . ALA A 1 79 ? -19.608 -10.387 6.148 1.00 56.31 79 ALA A N 1
ATOM 634 C CA . ALA A 1 79 ? -18.782 -11.273 6.973 1.00 56.31 79 ALA A CA 1
ATOM 635 C C . ALA A 1 79 ? -19.548 -12.441 7.618 1.00 56.31 79 ALA A C 1
ATOM 637 O O . ALA A 1 79 ? -20.707 -12.237 8.048 1.00 56.31 79 ALA A O 1
#

Organism: NCBI:txid2592048